Protein AF-A0A923XL06-F1 (afdb_monomer_lite)

Radius of gyration: 14.78 Å; chains: 1; bounding box: 31×24×44 Å

pLDDT: mean 93.0, std 9.25, range [56.75, 98.31]

Structure (mmCIF, N/CA/C/O backbone):
data_AF-A0A923XL06-F1
#
_entry.id   AF-A0A923XL06-F1
#
loop_
_atom_site.group_PDB
_atom_site.id
_atom_site.type_symbol
_atom_site.label_atom_id
_atom_site.label_alt_id
_atom_site.label_comp_id
_atom_site.label_asym_id
_atom_site.label_entity_id
_atom_site.label_seq_id
_atom_site.pdbx_PDB_ins_code
_atom_site.Cartn_x
_atom_site.Cartn_y
_atom_site.Cartn_z
_atom_site.occupancy
_atom_site.B_iso_or_equiv
_atom_site.auth_seq_id
_atom_site.auth_comp_id
_atom_site.auth_asym_id
_atom_site.auth_atom_id
_atom_site.pdbx_PDB_model_num
ATOM 1 N N . MET A 1 1 ? -14.458 10.257 -26.217 1.00 59.22 1 MET A N 1
ATOM 2 C CA . MET A 1 1 ? -13.544 11.423 -26.148 1.00 59.22 1 MET A CA 1
ATOM 3 C C . MET A 1 1 ? -13.253 11.898 -24.717 1.00 59.22 1 MET A C 1
ATOM 5 O O . MET A 1 1 ? -12.117 12.264 -24.464 1.00 59.22 1 MET A O 1
ATOM 9 N N . GLN A 1 2 ? -14.202 11.891 -23.763 1.00 56.75 2 GLN A N 1
ATOM 10 C CA . GLN A 1 2 ? -13.899 12.241 -22.354 1.00 56.75 2 GLN A CA 1
ATOM 11 C C . GLN A 1 2 ? -13.280 11.070 -21.554 1.00 56.75 2 GLN A C 1
ATOM 13 O O . GLN A 1 2 ? -12.288 11.270 -20.864 1.00 56.75 2 GLN A O 1
ATOM 18 N N . GLU A 1 3 ? -13.778 9.841 -21.721 1.00 61.03 3 GLU A N 1
ATOM 19 C CA . GLU A 1 3 ? -13.263 8.644 -21.016 1.00 61.03 3 GLU A CA 1
ATOM 20 C C . GLU A 1 3 ? -11.853 8.222 -21.467 1.00 61.03 3 GLU A C 1
ATOM 22 O O . GLU A 1 3 ? -11.012 7.824 -20.664 1.00 61.03 3 GLU A O 1
ATOM 27 N N . GLU A 1 4 ? -11.560 8.378 -22.757 1.00 63.72 4 GLU A N 1
ATOM 28 C CA . GLU A 1 4 ? -10.270 8.026 -23.364 1.00 63.72 4 GLU A CA 1
ATOM 29 C C . GLU A 1 4 ? -9.119 8.913 -22.853 1.00 63.72 4 GLU A C 1
ATOM 31 O O . GLU A 1 4 ? -7.996 8.450 -22.660 1.00 63.72 4 GLU A O 1
ATOM 36 N N . ASN A 1 5 ? -9.413 10.179 -22.542 1.00 68.12 5 ASN A N 1
ATOM 37 C CA . ASN A 1 5 ? -8.445 11.101 -21.951 1.00 68.12 5 ASN A CA 1
ATOM 38 C C . ASN A 1 5 ? -8.170 10.791 -20.473 1.00 68.12 5 ASN A C 1
ATOM 40 O O . ASN A 1 5 ? -7.026 10.915 -20.033 1.00 68.12 5 ASN A O 1
ATOM 44 N N . LEU A 1 6 ? -9.186 10.352 -19.722 1.00 65.31 6 LEU A N 1
ATOM 45 C CA . LEU A 1 6 ? -9.041 9.989 -18.310 1.00 65.31 6 LEU A CA 1
ATOM 46 C C . LEU A 1 6 ? -8.189 8.717 -18.149 1.00 65.31 6 LEU A C 1
ATOM 48 O O . LEU A 1 6 ? -7.240 8.710 -17.368 1.00 65.31 6 LEU A O 1
ATOM 52 N N . SER A 1 7 ? -8.438 7.695 -18.979 1.00 74.31 7 SER A N 1
ATOM 53 C CA . SER A 1 7 ? -7.635 6.460 -19.006 1.00 74.31 7 SER A CA 1
ATOM 54 C C . SER A 1 7 ? -6.164 6.719 -19.355 1.00 74.31 7 SER A C 1
ATOM 56 O O . SER A 1 7 ? -5.260 6.111 -18.779 1.00 74.31 7 SER A O 1
ATOM 58 N N . ASN A 1 8 ? -5.900 7.639 -20.286 1.00 76.06 8 ASN A N 1
ATOM 59 C CA . ASN A 1 8 ? -4.535 7.980 -20.684 1.00 76.06 8 ASN A CA 1
ATOM 60 C C . ASN A 1 8 ? -3.775 8.762 -19.603 1.00 76.06 8 ASN A C 1
ATOM 62 O O . ASN A 1 8 ? -2.555 8.619 -19.497 1.00 76.06 8 ASN A O 1
ATOM 66 N N . LEU A 1 9 ? -4.472 9.566 -18.795 1.00 77.31 9 LEU A N 1
ATOM 67 C CA . LEU A 1 9 ? -3.866 10.279 -17.674 1.00 77.31 9 LEU A CA 1
ATOM 68 C C . LEU A 1 9 ? -3.441 9.310 -16.564 1.00 77.31 9 LEU A C 1
ATOM 70 O O . LEU A 1 9 ? -2.276 9.339 -16.173 1.00 77.31 9 LEU A O 1
ATOM 74 N N . GLU A 1 10 ? -4.325 8.401 -16.141 1.00 79.56 10 GLU A N 1
ATOM 75 C CA . GLU A 1 10 ? -4.012 7.409 -15.097 1.00 79.56 10 GLU A CA 1
ATOM 76 C C . GLU A 1 10 ? -2.842 6.502 -15.506 1.00 79.56 10 GLU A C 1
ATOM 78 O O . GLU A 1 10 ? -1.900 6.298 -14.739 1.00 79.56 10 GLU A O 1
ATOM 83 N N . LYS A 1 11 ? -2.818 6.036 -16.763 1.00 80.81 11 LYS A N 1
ATOM 84 C CA . LYS A 1 11 ? -1.685 5.260 -17.300 1.00 80.81 11 LYS A CA 1
ATOM 85 C C . LYS A 1 11 ? -0.366 6.029 -17.230 1.00 80.81 11 LYS A C 1
ATOM 87 O O . LYS A 1 11 ? 0.677 5.444 -16.943 1.00 80.81 11 LYS A O 1
ATOM 92 N N . LYS A 1 12 ? -0.393 7.338 -17.493 1.00 87.88 12 LYS A N 1
ATOM 93 C CA . LYS A 1 12 ? 0.801 8.191 -17.439 1.00 87.88 12 LYS A CA 1
ATOM 94 C C . LYS A 1 12 ? 1.276 8.417 -16.004 1.00 87.88 12 LYS A C 1
ATOM 96 O O . LYS A 1 12 ? 2.483 8.504 -15.783 1.00 87.88 12 LYS A O 1
ATOM 101 N N . GLU A 1 13 ? 0.362 8.520 -15.045 1.00 90.38 13 GLU A N 1
ATOM 102 C CA . GLU A 1 13 ? 0.697 8.631 -13.623 1.00 90.38 13 GLU A CA 1
ATOM 103 C C . GLU A 1 13 ? 1.338 7.346 -1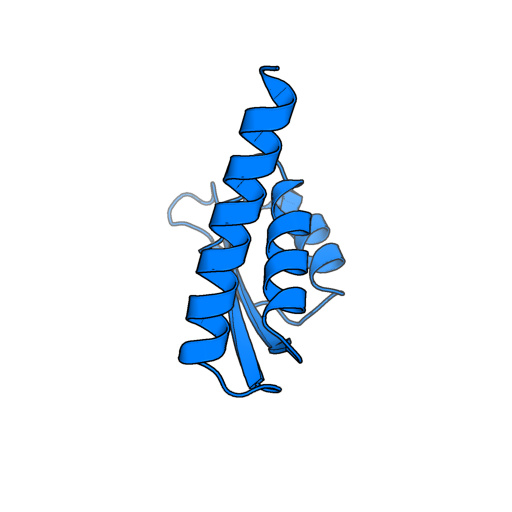3.100 1.00 90.38 13 GLU A C 1
ATOM 105 O O . GLU A 1 13 ? 2.423 7.412 -12.522 1.00 90.38 13 GLU A O 1
ATOM 110 N N . TYR A 1 14 ? 0.761 6.179 -13.406 1.00 90.94 14 TYR A N 1
ATOM 111 C CA . TYR A 1 14 ? 1.361 4.898 -13.032 1.00 90.94 14 TYR A CA 1
ATOM 112 C C . TYR A 1 14 ? 2.710 4.661 -13.710 1.00 90.94 14 TYR A C 1
ATOM 114 O O . TYR A 1 14 ? 3.638 4.202 -13.053 1.00 90.94 14 TYR A O 1
ATOM 122 N N . ALA A 1 15 ? 2.878 5.038 -14.982 1.00 94.00 15 ALA A N 1
ATOM 123 C CA . ALA A 1 15 ? 4.173 4.923 -15.655 1.00 94.00 15 ALA A CA 1
ATOM 124 C C . ALA A 1 15 ? 5.267 5.752 -14.960 1.00 94.00 15 ALA A C 1
ATOM 126 O O . ALA A 1 15 ? 6.381 5.269 -14.764 1.00 94.00 15 ALA A O 1
ATOM 127 N N . LYS A 1 16 ? 4.946 6.985 -14.546 1.00 95.88 16 LYS A N 1
ATOM 128 C CA . LYS A 1 16 ? 5.873 7.825 -13.773 1.00 95.88 16 LYS A CA 1
ATOM 129 C C . LYS A 1 16 ? 6.159 7.236 -12.396 1.00 95.88 16 LYS A C 1
ATOM 131 O O . LYS A 1 16 ? 7.307 7.242 -11.970 1.00 95.88 16 LYS A O 1
ATOM 136 N N . PHE A 1 17 ? 5.133 6.736 -11.712 1.00 95.12 17 PHE A N 1
ATOM 137 C CA . PHE A 1 17 ? 5.289 6.131 -10.394 1.00 95.12 17 PHE A CA 1
ATOM 138 C C . PHE A 1 17 ? 6.184 4.890 -10.447 1.00 95.12 17 PHE A C 1
ATOM 140 O O . PHE A 1 17 ? 7.129 4.792 -9.670 1.00 95.12 17 PHE A O 1
ATOM 147 N N . LYS A 1 18 ? 5.967 4.001 -11.424 1.00 96.88 18 LYS A N 1
ATOM 148 C CA . LYS A 1 18 ? 6.839 2.847 -11.668 1.00 96.88 18 LYS A CA 1
ATOM 149 C C . LYS A 1 18 ? 8.281 3.250 -11.941 1.00 96.88 18 LYS A C 1
ATOM 151 O O . LYS A 1 18 ? 9.172 2.676 -11.337 1.00 96.88 18 LYS A O 1
ATOM 156 N N . ALA A 1 19 ? 8.508 4.252 -12.793 1.00 97.44 19 ALA A N 1
ATOM 157 C CA . ALA A 1 19 ? 9.860 4.730 -13.074 1.00 97.44 19 ALA A CA 1
ATOM 158 C C . ALA A 1 19 ? 10.574 5.200 -11.795 1.00 97.44 19 ALA A C 1
ATOM 160 O O . ALA A 1 19 ? 11.706 4.804 -11.551 1.00 97.44 19 ALA A O 1
ATOM 161 N N . ILE A 1 20 ? 9.883 5.955 -10.932 1.00 97.38 20 ILE A N 1
ATOM 162 C CA . ILE A 1 20 ? 10.427 6.367 -9.628 1.00 97.38 20 ILE A CA 1
ATOM 163 C C . ILE A 1 20 ? 10.750 5.142 -8.763 1.00 97.38 20 ILE A C 1
ATOM 165 O O . ILE A 1 20 ? 11.809 5.095 -8.143 1.00 97.38 20 ILE A O 1
ATOM 169 N N . LEU A 1 21 ? 9.867 4.144 -8.714 1.00 97.56 21 LEU A N 1
ATOM 170 C CA . LEU A 1 21 ? 10.112 2.914 -7.960 1.00 97.56 21 LEU A CA 1
ATOM 171 C C . LEU A 1 21 ? 11.342 2.162 -8.496 1.00 97.56 21 LEU A C 1
ATOM 173 O O . LEU A 1 21 ? 12.220 1.799 -7.721 1.00 97.56 21 LEU A O 1
ATOM 177 N N . ASP A 1 22 ? 11.447 1.988 -9.810 1.00 98.06 22 ASP A N 1
ATOM 178 C CA . ASP A 1 22 ? 12.547 1.258 -10.448 1.00 98.06 22 ASP A CA 1
ATOM 179 C C . ASP A 1 22 ? 13.891 2.011 -10.381 1.00 98.06 22 ASP A C 1
ATOM 181 O O . ASP A 1 22 ? 14.950 1.390 -10.421 1.00 98.06 22 ASP A O 1
ATOM 185 N N . GLU A 1 23 ? 13.872 3.340 -10.238 1.00 98.06 23 GLU A N 1
ATOM 186 C CA . GLU A 1 23 ? 15.071 4.155 -9.996 1.00 98.06 23 GLU A CA 1
ATOM 187 C C . GLU A 1 23 ? 15.575 4.066 -8.546 1.00 98.06 23 GLU A C 1
ATOM 189 O O . GLU A 1 23 ? 16.773 4.218 -8.302 1.00 98.06 23 GLU A O 1
ATOM 194 N N . ASN A 1 24 ? 14.679 3.845 -7.577 1.00 97.31 24 ASN A N 1
ATOM 195 C CA . ASN A 1 24 ? 15.001 3.909 -6.146 1.00 97.31 24 ASN A CA 1
ATOM 196 C C . ASN A 1 24 ? 15.142 2.534 -5.476 1.00 97.31 24 ASN A C 1
ATOM 198 O O . ASN A 1 24 ? 15.686 2.451 -4.373 1.00 97.31 24 ASN A O 1
ATOM 202 N N . TYR A 1 25 ? 14.675 1.462 -6.118 1.00 97.12 25 TYR A N 1
ATOM 203 C CA . TYR A 1 25 ? 14.663 0.116 -5.553 1.00 97.12 25 TYR A CA 1
ATOM 204 C C . TYR A 1 25 ? 15.282 -0.902 -6.511 1.00 97.12 25 TYR A C 1
ATOM 206 O O . TYR A 1 25 ? 15.135 -0.825 -7.727 1.00 97.12 25 TYR A O 1
ATOM 214 N N . ILE A 1 26 ? 15.955 -1.901 -5.938 1.00 97.19 26 ILE A N 1
ATOM 215 C CA . ILE A 1 26 ? 16.422 -3.086 -6.662 1.00 97.19 26 ILE A CA 1
ATOM 216 C C . ILE A 1 26 ? 15.512 -4.242 -6.269 1.00 97.19 26 ILE A C 1
ATOM 218 O O . ILE A 1 26 ? 15.388 -4.563 -5.088 1.00 97.19 26 ILE A O 1
ATOM 222 N N . TRP A 1 27 ? 14.886 -4.870 -7.257 1.00 96.94 27 TRP A N 1
ATOM 223 C CA . TRP A 1 27 ? 13.948 -5.961 -7.030 1.00 96.94 27 TRP A CA 1
ATOM 224 C C . TRP A 1 27 ? 14.636 -7.340 -7.049 1.00 96.94 27 TRP A C 1
ATOM 226 O O . TRP A 1 27 ? 15.563 -7.547 -7.837 1.00 96.94 27 TRP A O 1
ATOM 236 N N . PRO A 1 28 ? 14.167 -8.318 -6.248 1.00 97.62 28 PRO A N 1
ATOM 237 C CA . PRO A 1 28 ? 13.109 -8.190 -5.247 1.00 97.62 28 PRO A CA 1
ATOM 238 C C . PRO A 1 28 ? 13.599 -7.485 -3.973 1.00 97.62 28 PRO A C 1
ATOM 240 O O . PRO A 1 28 ? 14.744 -7.663 -3.562 1.00 97.62 28 PRO A O 1
ATOM 243 N N . THR A 1 29 ? 12.708 -6.752 -3.306 1.00 97.75 29 THR A N 1
ATOM 244 C CA . THR A 1 29 ? 12.989 -6.096 -2.017 1.00 97.75 29 THR A CA 1
ATOM 245 C C . THR A 1 29 ? 11.777 -6.164 -1.095 1.00 97.75 29 THR A C 1
ATOM 247 O O . THR A 1 29 ? 10.648 -6.348 -1.547 1.00 97.75 29 THR A O 1
ATOM 250 N N . GLU A 1 30 ? 12.015 -6.001 0.204 1.00 97.19 30 GLU A N 1
ATOM 251 C CA . GLU A 1 30 ? 10.955 -5.658 1.151 1.00 97.19 30 GLU A CA 1
ATOM 252 C C . GLU A 1 30 ? 10.497 -4.222 0.880 1.00 97.19 30 GLU A C 1
ATOM 254 O O . GLU A 1 30 ? 11.329 -3.315 0.749 1.00 97.19 30 GLU A O 1
ATOM 259 N N . PHE A 1 31 ? 9.185 -4.025 0.764 1.00 97.19 31 PHE A N 1
ATOM 260 C CA . PHE A 1 31 ? 8.571 -2.726 0.529 1.00 97.19 31 PHE A CA 1
ATOM 261 C C . PHE A 1 31 ? 7.549 -2.409 1.634 1.00 97.19 31 PHE A C 1
ATOM 263 O O . PHE A 1 31 ? 6.632 -3.207 1.858 1.00 97.19 31 PHE A O 1
ATOM 270 N N . PRO A 1 32 ? 7.670 -1.248 2.305 1.00 96.94 32 PRO A N 1
ATOM 271 C CA . PRO A 1 32 ? 6.730 -0.838 3.335 1.00 96.94 32 PRO A CA 1
ATOM 272 C C . PRO A 1 32 ? 5.462 -0.262 2.704 1.00 96.94 32 PRO A C 1
ATOM 274 O O . PRO A 1 32 ? 5.484 0.791 2.069 1.00 96.94 32 PRO A O 1
ATOM 277 N N . PHE A 1 33 ? 4.324 -0.896 2.957 1.00 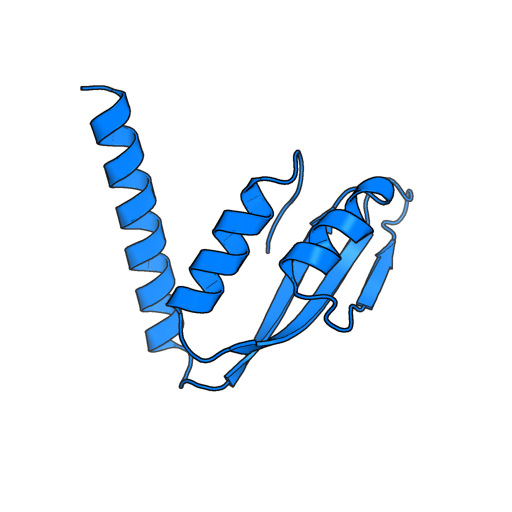97.88 33 PHE A N 1
ATOM 278 C CA . PHE A 1 33 ? 3.016 -0.338 2.646 1.00 97.88 33 PHE A CA 1
ATOM 279 C C . PHE A 1 33 ? 2.410 0.352 3.862 1.00 97.88 33 PHE A C 1
ATOM 281 O O . PHE A 1 33 ? 2.513 -0.116 5.003 1.00 97.88 33 PHE A O 1
ATOM 288 N N . LYS A 1 34 ? 1.704 1.458 3.615 1.00 97.62 34 LYS A N 1
ATOM 289 C CA . LYS A 1 34 ? 0.954 2.156 4.653 1.00 97.62 34 LYS A CA 1
ATOM 290 C C . LYS A 1 34 ? -0.379 2.673 4.134 1.00 97.62 34 LYS A C 1
ATOM 292 O O . LYS A 1 34 ? -0.450 3.379 3.136 1.00 97.62 34 LYS A O 1
ATOM 297 N N . PHE A 1 35 ? -1.431 2.366 4.881 1.00 98.19 35 PHE A N 1
ATOM 298 C CA . PHE A 1 35 ? -2.802 2.737 4.555 1.00 98.19 35 PHE A CA 1
ATOM 299 C C . PHE A 1 35 ? -3.487 3.395 5.751 1.00 98.19 3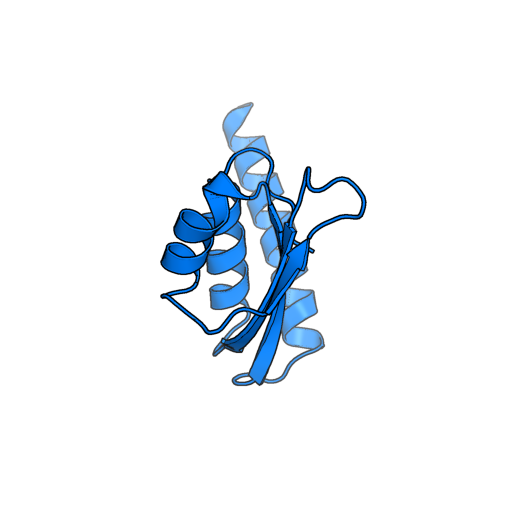5 PHE A C 1
ATOM 301 O O . PHE A 1 35 ? -3.175 3.095 6.904 1.00 98.19 35 PHE A O 1
ATOM 308 N N . ILE A 1 36 ? -4.448 4.273 5.483 1.00 97.81 36 ILE A N 1
ATOM 309 C CA . ILE A 1 36 ? -5.370 4.835 6.472 1.00 97.81 36 ILE A CA 1
ATOM 310 C C . ILE A 1 36 ? -6.780 4.439 6.049 1.00 97.81 36 ILE A C 1
ATOM 312 O O . ILE A 1 36 ? -7.222 4.782 4.955 1.00 97.81 36 ILE A O 1
ATOM 316 N N . ILE A 1 37 ? -7.475 3.712 6.919 1.00 97.88 37 ILE A N 1
ATOM 317 C CA . ILE A 1 37 ? -8.749 3.053 6.610 1.00 97.88 37 ILE A CA 1
ATOM 318 C C . ILE A 1 37 ? -9.720 3.161 7.793 1.00 97.88 37 ILE A C 1
ATOM 320 O O . ILE A 1 37 ? -9.301 3.420 8.926 1.00 97.88 37 ILE A O 1
ATOM 324 N N . MET A 1 38 ? -11.024 2.978 7.565 1.00 97.69 38 MET A N 1
ATOM 325 C CA . MET A 1 38 ? -11.983 2.840 8.665 1.00 97.69 38 MET A CA 1
ATOM 326 C C . MET A 1 38 ? -11.846 1.465 9.347 1.00 97.69 38 MET A C 1
ATOM 328 O O . MET A 1 38 ? -11.611 0.467 8.662 1.00 97.69 38 MET A O 1
ATOM 332 N N . PRO A 1 39 ? -12.048 1.365 10.678 1.00 97.00 39 PRO A N 1
ATOM 333 C CA . PRO A 1 39 ? -11.863 0.112 11.415 1.00 97.00 39 PRO A CA 1
ATOM 334 C C . PRO A 1 39 ? -12.616 -1.100 10.838 1.00 97.00 39 PRO A C 1
ATOM 336 O O . PRO A 1 39 ? -12.071 -2.197 10.790 1.00 97.00 39 PRO A O 1
ATOM 339 N N . HIS A 1 40 ? -13.849 -0.906 10.361 1.00 96.69 40 HIS A N 1
ATOM 340 C CA . HIS A 1 40 ? -14.701 -1.989 9.852 1.00 96.69 40 HIS A CA 1
ATOM 341 C C . HIS A 1 40 ? -14.300 -2.508 8.458 1.00 96.69 40 HIS A C 1
ATOM 343 O O . HIS A 1 40 ? -14.860 -3.498 8.001 1.00 96.69 40 HIS A O 1
ATOM 349 N N . GLN A 1 41 ? -13.352 -1.857 7.776 1.00 97.44 41 GLN A N 1
ATOM 350 C CA . GLN A 1 41 ? -12.877 -2.258 6.446 1.00 97.44 41 GLN A CA 1
ATOM 351 C C . GLN A 1 41 ? -11.501 -2.957 6.498 1.00 97.44 41 GLN A C 1
ATOM 353 O O . GLN A 1 41 ? -10.980 -3.367 5.461 1.00 97.44 41 GLN A O 1
ATOM 358 N N . ILE A 1 42 ? -10.895 -3.119 7.685 1.00 96.69 42 ILE A N 1
ATOM 359 C CA . ILE A 1 42 ? -9.551 -3.712 7.844 1.00 96.69 42 ILE A CA 1
ATOM 360 C C . ILE A 1 42 ? -9.478 -5.121 7.243 1.00 96.69 42 ILE A C 1
ATOM 362 O O . ILE A 1 42 ? -8.505 -5.443 6.564 1.00 96.69 42 ILE A O 1
ATOM 366 N N . ASP A 1 43 ? -10.510 -5.944 7.430 1.00 96.25 43 ASP A N 1
ATOM 367 C CA . ASP A 1 43 ? -10.524 -7.316 6.907 1.00 96.25 43 ASP A CA 1
ATOM 368 C C . ASP A 1 43 ? -10.572 -7.360 5.374 1.00 96.25 43 ASP A C 1
ATOM 370 O O . ASP A 1 43 ? -10.024 -8.273 4.758 1.00 96.25 43 ASP A O 1
ATOM 374 N N . GLN A 1 44 ? -11.186 -6.361 4.732 1.00 96.94 44 GLN A N 1
ATOM 375 C CA . GLN A 1 44 ? -11.163 -6.236 3.274 1.00 96.94 44 GLN A CA 1
ATOM 376 C C . GLN A 1 44 ? -9.750 -5.916 2.775 1.00 96.94 44 GLN A C 1
ATOM 378 O O . GLN A 1 44 ? -9.293 -6.518 1.805 1.00 96.94 44 GLN A O 1
ATOM 383 N N . LEU A 1 45 ? -9.046 -5.007 3.457 1.00 97.44 45 LEU A N 1
ATOM 384 C CA . LEU A 1 45 ? -7.660 -4.672 3.132 1.00 97.44 45 LEU A CA 1
ATOM 385 C C . LEU A 1 45 ? -6.731 -5.876 3.332 1.00 97.44 45 LEU A C 1
ATOM 387 O O . LEU A 1 45 ? -5.938 -6.172 2.446 1.00 97.44 45 LEU A O 1
ATOM 391 N N . LYS A 1 46 ? -6.864 -6.613 4.442 1.00 96.56 46 LYS A N 1
ATOM 392 C CA . LYS A 1 46 ? -6.061 -7.822 4.702 1.00 96.56 46 LYS A CA 1
ATOM 393 C C . LYS A 1 46 ? -6.180 -8.856 3.586 1.00 96.56 46 LYS A C 1
ATOM 395 O O . LYS A 1 46 ? -5.161 -9.353 3.123 1.00 96.56 46 LYS A O 1
ATOM 400 N N . LYS A 1 47 ? -7.391 -9.095 3.072 1.00 96.31 47 LYS A N 1
ATOM 401 C CA . LYS A 1 47 ? -7.604 -10.004 1.933 1.00 96.31 47 LYS A CA 1
ATOM 402 C C . LYS A 1 47 ? -6.872 -9.554 0.668 1.00 96.31 47 LYS A C 1
ATOM 404 O O . LYS A 1 47 ? -6.333 -10.390 -0.047 1.00 96.31 47 LYS A O 1
ATOM 409 N N . ILE A 1 48 ? -6.840 -8.248 0.387 1.00 96.12 48 ILE A N 1
ATOM 410 C CA . ILE A 1 48 ? -6.078 -7.696 -0.749 1.00 96.12 48 ILE A CA 1
ATOM 411 C C . ILE A 1 48 ? -4.574 -7.898 -0.539 1.00 96.12 48 ILE A C 1
ATOM 413 O O . ILE A 1 48 ? -3.865 -8.234 -1.482 1.00 96.12 48 ILE A O 1
ATOM 417 N N . LEU A 1 49 ? -4.107 -7.747 0.700 1.00 95.50 49 LEU A N 1
ATOM 418 C CA . LEU A 1 49 ? -2.718 -7.969 1.105 1.00 95.50 49 LEU A CA 1
ATOM 419 C C . LEU A 1 49 ? -2.396 -9.456 1.355 1.00 95.50 49 LEU A C 1
ATOM 421 O O . LEU A 1 49 ? -1.385 -9.761 1.978 1.00 95.50 49 LEU A O 1
ATOM 425 N N . ASN A 1 50 ? -3.245 -10.381 0.884 1.00 93.75 50 ASN A N 1
ATOM 426 C CA . ASN A 1 50 ? -3.085 -11.830 1.032 1.00 93.75 50 ASN A CA 1
ATOM 427 C C . ASN A 1 50 ? -2.831 -12.276 2.487 1.00 93.75 50 ASN A C 1
ATOM 429 O O . ASN A 1 50 ? -1.942 -13.081 2.758 1.00 93.75 50 ASN A O 1
ATOM 433 N N . ASP A 1 51 ? -3.595 -11.701 3.419 1.00 92.31 51 ASP A N 1
ATOM 434 C CA . ASP A 1 51 ? -3.520 -11.948 4.862 1.00 92.31 51 ASP A CA 1
ATOM 435 C C . ASP A 1 51 ? -2.110 -11.755 5.457 1.00 92.31 51 ASP A C 1
ATOM 437 O O . ASP A 1 51 ? -1.740 -12.407 6.436 1.00 92.31 51 ASP A O 1
ATOM 441 N N . ALA A 1 52 ? -1.330 -10.829 4.881 1.00 91.44 52 ALA A N 1
ATOM 442 C CA . ALA A 1 52 ? -0.042 -10.406 5.420 1.00 91.44 52 ALA A CA 1
ATOM 443 C C . ALA A 1 52 ? -0.151 -9.945 6.883 1.00 91.44 52 ALA A C 1
ATOM 445 O O . ALA A 1 52 ? -1.189 -9.441 7.333 1.00 91.44 52 ALA A O 1
ATOM 446 N N . ASP A 1 53 ? 0.952 -10.081 7.622 1.00 94.25 53 ASP A N 1
ATOM 447 C CA . ASP A 1 53 ? 1.027 -9.556 8.979 1.00 94.25 53 ASP A CA 1
ATOM 448 C C . ASP A 1 53 ? 1.020 -8.021 8.940 1.00 94.25 53 ASP A C 1
ATOM 450 O O . ASP A 1 53 ? 1.781 -7.389 8.200 1.00 94.25 53 ASP A O 1
ATOM 454 N N . VAL A 1 54 ? 0.110 -7.413 9.702 1.00 96.75 54 VAL A N 1
ATOM 455 C CA . VAL A 1 54 ? -0.139 -5.968 9.672 1.00 96.75 54 VAL A CA 1
ATOM 456 C C . VAL A 1 54 ? -0.042 -5.374 11.067 1.00 96.75 54 VAL A C 1
ATOM 458 O O . VAL A 1 54 ? -0.649 -5.841 12.031 1.00 96.75 54 VAL A O 1
ATOM 461 N N . VAL A 1 55 ? 0.635 -4.237 11.156 1.00 98.12 55 VAL A N 1
ATOM 462 C CA . VAL A 1 55 ? 0.641 -3.390 12.343 1.00 98.12 55 VAL A CA 1
ATOM 463 C C . VAL A 1 55 ? -0.523 -2.410 12.255 1.00 98.12 55 VAL A C 1
ATOM 465 O O . VAL A 1 55 ? -0.584 -1.569 11.355 1.00 98.12 55 VAL A O 1
ATOM 468 N N . LEU A 1 56 ? -1.436 -2.491 13.222 1.00 97.94 56 LEU A N 1
ATOM 469 C CA . LEU A 1 56 ? -2.594 -1.606 13.335 1.00 97.94 56 LEU A CA 1
ATOM 470 C C . LEU A 1 56 ? -2.337 -0.515 14.375 1.00 97.94 56 LEU A C 1
ATOM 472 O O . LEU A 1 56 ? -1.960 -0.794 15.512 1.00 97.94 56 LEU A O 1
ATOM 476 N N . ARG A 1 57 ? -2.585 0.743 14.007 1.00 97.88 57 ARG A N 1
ATOM 477 C CA . ARG A 1 57 ? -2.518 1.893 14.917 1.00 97.88 57 ARG A CA 1
ATOM 478 C C . ARG A 1 57 ? -3.782 2.745 14.808 1.00 97.88 57 ARG A C 1
ATOM 480 O O . ARG A 1 57 ? -3.928 3.472 13.824 1.00 97.88 57 ARG A O 1
ATOM 487 N N . PRO A 1 58 ? -4.697 2.680 15.792 1.00 97.06 58 PRO A N 1
ATOM 488 C CA . PRO A 1 58 ? -5.874 3.541 15.829 1.00 97.06 58 PRO A CA 1
ATOM 489 C C . PRO A 1 58 ? -5.506 5.029 15.858 1.00 97.06 58 PRO A C 1
ATOM 491 O O . PRO A 1 58 ? -4.519 5.430 16.477 1.00 97.06 58 PRO A O 1
ATOM 494 N N . SER A 1 59 ? -6.313 5.864 15.207 1.00 95.81 59 SER A N 1
ATOM 495 C CA . SER A 1 59 ? -6.208 7.318 15.307 1.00 95.81 59 SER A CA 1
ATOM 496 C C . SER A 1 59 ? -6.600 7.799 16.707 1.00 95.81 59 SER A C 1
ATOM 498 O O . SER A 1 59 ? -7.310 7.117 17.445 1.00 95.81 59 SER A O 1
ATOM 500 N N . LYS A 1 60 ? -6.212 9.034 17.052 1.00 94.56 60 LYS A N 1
ATOM 501 C CA . LYS A 1 60 ? -6.512 9.657 18.356 1.00 94.56 60 LYS A CA 1
ATOM 502 C C . LYS A 1 60 ? -7.999 9.608 18.744 1.00 94.56 60 LYS A C 1
ATOM 504 O O . LYS A 1 60 ? -8.316 9.527 19.922 1.00 94.56 60 LYS A O 1
ATOM 509 N N . ASN A 1 61 ? -8.900 9.689 17.766 1.00 93.44 61 ASN A N 1
ATOM 510 C CA . ASN A 1 61 ? -10.352 9.669 17.962 1.00 93.44 61 ASN A CA 1
ATOM 511 C C . ASN A 1 61 ? -11.015 8.348 17.526 1.00 93.44 61 ASN A C 1
ATOM 513 O O . ASN A 1 61 ? -12.239 8.285 17.479 1.00 93.44 61 ASN A O 1
ATOM 517 N N . GLY A 1 62 ? -10.238 7.330 17.142 1.00 91.06 62 GLY A N 1
ATOM 518 C CA . GLY A 1 62 ? -10.740 6.025 16.695 1.00 91.06 62 GLY A CA 1
ATOM 519 C C . GLY A 1 62 ? -11.467 6.014 15.344 1.00 91.06 62 GLY A C 1
ATOM 520 O O . GLY A 1 62 ? -11.902 4.952 14.908 1.00 91.06 62 GLY A O 1
ATOM 521 N N . LYS A 1 63 ? -11.595 7.161 14.658 1.00 95.56 63 LYS A N 1
ATOM 522 C CA . LYS A 1 63 ? -12.273 7.248 13.352 1.00 95.56 63 LYS A CA 1
ATOM 523 C C . LYS A 1 63 ? -11.542 6.459 12.263 1.00 95.56 63 LYS A C 1
ATOM 525 O O . LYS A 1 63 ? -12.183 5.900 11.378 1.00 95.56 63 LYS A O 1
ATOM 530 N N . TYR A 1 64 ? -10.215 6.429 12.329 1.00 97.56 64 TYR A N 1
ATOM 531 C CA . TYR A 1 64 ? -9.367 5.757 11.353 1.00 97.56 64 TYR A CA 1
ATOM 532 C C . TYR A 1 64 ? -8.374 4.839 12.048 1.00 97.56 64 TYR A C 1
ATOM 534 O O . TYR A 1 64 ? -8.056 5.012 13.224 1.00 97.56 64 TYR A O 1
ATOM 542 N N . VAL A 1 65 ? -7.840 3.892 11.293 1.00 98.06 65 VAL A N 1
ATOM 543 C CA . VAL A 1 65 ? -6.727 3.039 11.692 1.00 98.06 65 VAL A CA 1
ATOM 544 C C . VAL A 1 65 ? -5.655 3.163 10.622 1.00 98.06 65 VAL A C 1
ATOM 546 O O . VAL A 1 65 ? -5.935 3.034 9.432 1.00 98.06 65 VAL A O 1
ATOM 549 N N . SER A 1 66 ? -4.426 3.439 11.049 1.00 98.12 66 SER A N 1
ATOM 550 C CA . SER A 1 66 ? -3.255 3.251 10.202 1.00 98.12 66 SER A CA 1
ATOM 551 C C . SER A 1 66 ? -2.936 1.763 10.164 1.00 98.12 66 SER A C 1
ATOM 553 O O . SER A 1 66 ? -2.789 1.140 11.215 1.00 98.12 66 S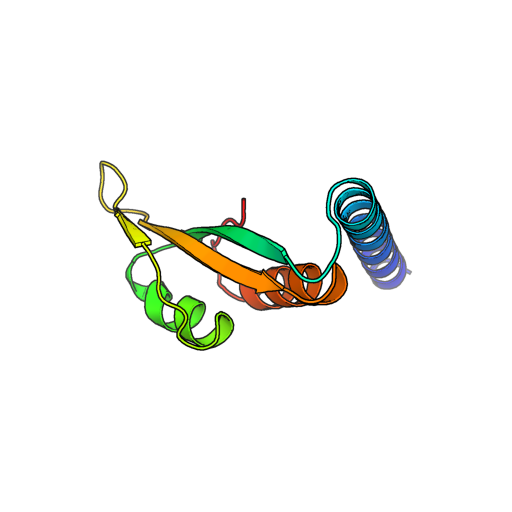ER A O 1
ATOM 555 N N . VAL A 1 67 ? -2.789 1.219 8.965 1.00 98.31 67 VAL A N 1
ATOM 556 C CA . VAL A 1 67 ? -2.359 -0.156 8.706 1.00 98.31 67 VAL A CA 1
ATOM 557 C C . VAL A 1 67 ? -0.992 -0.085 8.045 1.00 98.31 67 VAL A C 1
ATOM 559 O O . VAL A 1 67 ? -0.823 0.657 7.079 1.00 98.31 67 VAL A O 1
ATOM 562 N N . SER A 1 68 ? -0.012 -0.803 8.579 1.00 98.31 68 SER A N 1
ATOM 563 C CA . SER A 1 68 ? 1.333 -0.894 8.008 1.00 98.31 68 SER A CA 1
ATOM 564 C C . SER A 1 68 ? 1.734 -2.350 7.851 1.00 98.31 68 SER A C 1
ATOM 566 O O . SER A 1 68 ? 1.439 -3.151 8.733 1.00 98.31 68 SER A O 1
ATOM 568 N N . THR A 1 69 ? 2.396 -2.685 6.754 1.00 97.50 69 THR A N 1
ATOM 569 C CA . THR A 1 69 ? 2.959 -4.017 6.518 1.00 97.50 69 THR A CA 1
ATOM 570 C C . THR A 1 69 ? 4.183 -3.890 5.631 1.00 97.50 69 THR A C 1
ATOM 572 O O . THR A 1 69 ? 4.220 -3.013 4.769 1.00 97.50 69 THR A O 1
ATOM 575 N N . ASP A 1 70 ? 5.169 -4.743 5.856 1.00 96.75 70 ASP A N 1
ATOM 576 C CA . ASP A 1 70 ? 6.307 -4.912 4.964 1.00 96.75 70 ASP A CA 1
ATOM 577 C C . ASP A 1 70 ? 6.053 -6.184 4.156 1.00 96.75 70 ASP A C 1
ATOM 579 O O . ASP A 1 70 ? 5.737 -7.235 4.720 1.00 96.75 70 ASP A O 1
ATOM 583 N N . MET A 1 71 ? 6.118 -6.074 2.832 1.00 96.69 71 MET A N 1
ATOM 584 C CA . MET A 1 71 ? 5.892 -7.205 1.937 1.00 96.69 71 MET A CA 1
ATOM 585 C C . MET A 1 71 ? 7.074 -7.370 0.994 1.00 96.69 71 MET A C 1
ATOM 587 O O . MET A 1 71 ? 7.587 -6.392 0.445 1.00 96.69 71 MET A O 1
ATOM 591 N N . LYS A 1 72 ? 7.443 -8.624 0.733 1.00 97.00 72 LYS A N 1
ATOM 592 C CA . LYS A 1 72 ? 8.408 -8.961 -0.306 1.00 97.00 72 LYS A CA 1
ATOM 593 C C . LYS A 1 72 ? 7.777 -8.756 -1.677 1.00 97.00 72 LYS A C 1
ATOM 595 O O . LYS A 1 72 ? 6.841 -9.465 -2.040 1.00 97.00 72 LYS A O 1
ATOM 600 N N . ILE A 1 73 ? 8.332 -7.820 -2.432 1.00 97.62 73 ILE A N 1
ATOM 601 C CA . ILE A 1 73 ? 7.841 -7.397 -3.738 1.00 97.62 73 ILE A CA 1
ATOM 602 C C . ILE A 1 73 ? 8.877 -7.723 -4.811 1.00 97.62 73 ILE A C 1
ATOM 604 O O . ILE A 1 73 ? 10.076 -7.490 -4.628 1.00 97.62 73 ILE A O 1
ATOM 608 N N . SER A 1 74 ? 8.411 -8.238 -5.949 1.00 97.88 74 SER A N 1
ATOM 609 C CA . SER A 1 74 ? 9.279 -8.660 -7.058 1.00 97.88 74 SER A CA 1
ATOM 610 C C . SER A 1 74 ? 9.442 -7.612 -8.158 1.00 97.88 74 SER A C 1
ATOM 612 O O . SER A 1 74 ? 10.332 -7.762 -8.992 1.00 97.88 74 SER A O 1
ATOM 614 N N . SER A 1 75 ? 8.586 -6.587 -8.210 1.00 98.31 75 SER A N 1
ATOM 615 C CA . SER A 1 75 ? 8.652 -5.515 -9.215 1.00 98.31 75 SER A CA 1
ATOM 616 C C . SER A 1 75 ? 7.772 -4.315 -8.853 1.00 98.31 75 SER A C 1
ATOM 618 O O . SER A 1 75 ? 6.822 -4.439 -8.076 1.00 98.31 75 SER A O 1
ATOM 620 N N . SER A 1 76 ? 8.019 -3.168 -9.491 1.00 97.94 76 SER A N 1
ATOM 621 C CA . SER A 1 76 ? 7.142 -1.993 -9.400 1.00 97.94 76 SER A CA 1
ATOM 622 C C . SER A 1 76 ? 5.707 -2.261 -9.885 1.00 97.94 76 SER A C 1
ATOM 624 O O . SER A 1 76 ? 4.768 -1.629 -9.399 1.00 97.94 76 SER A O 1
ATOM 626 N N . ASP A 1 77 ? 5.508 -3.226 -10.791 1.00 97.38 77 ASP A N 1
ATOM 627 C CA . ASP A 1 77 ? 4.181 -3.664 -11.248 1.00 97.38 77 ASP A CA 1
ATOM 628 C C . ASP A 1 77 ? 3.333 -4.257 -10.118 1.00 97.38 77 ASP A C 1
ATOM 630 O O . ASP A 1 77 ? 2.141 -3.961 -10.023 1.00 97.38 77 ASP A O 1
ATOM 634 N N . GLU A 1 78 ? 3.932 -5.055 -9.230 1.00 97.38 78 GLU A N 1
ATOM 635 C CA . GLU A 1 78 ? 3.215 -5.628 -8.084 1.00 97.38 78 GLU A CA 1
ATOM 636 C C . GLU A 1 78 ? 2.742 -4.537 -7.115 1.00 97.38 78 GLU A C 1
ATOM 638 O O . GLU A 1 78 ? 1.622 -4.604 -6.605 1.00 97.38 78 GLU A O 1
ATOM 643 N N . ILE A 1 79 ? 3.554 -3.493 -6.911 1.00 96.62 79 ILE A N 1
ATOM 644 C CA . ILE A 1 79 ? 3.173 -2.332 -6.098 1.00 96.62 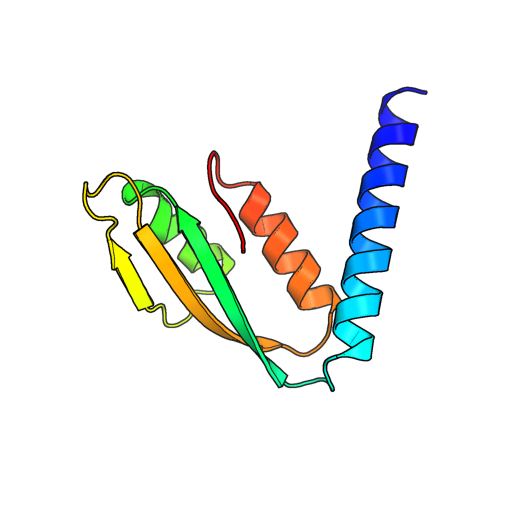79 ILE A CA 1
ATOM 645 C C . ILE A 1 79 ? 1.966 -1.647 -6.725 1.00 96.62 79 ILE A C 1
ATOM 647 O O . ILE A 1 79 ? 0.940 -1.496 -6.064 1.00 96.62 79 ILE A O 1
ATOM 651 N N . VAL A 1 80 ? 2.050 -1.272 -8.005 1.00 95.69 80 VAL A N 1
ATOM 652 C CA . VAL A 1 80 ? 0.935 -0.620 -8.711 1.00 95.69 80 VAL A CA 1
ATOM 653 C C . VAL A 1 80 ? -0.337 -1.455 -8.618 1.00 95.69 80 VAL A C 1
ATOM 655 O O . VAL A 1 80 ? -1.383 -0.918 -8.258 1.00 95.69 80 VAL A O 1
ATOM 658 N N . TYR A 1 81 ? -0.238 -2.765 -8.843 1.00 95.50 81 TYR A N 1
ATOM 659 C CA . TYR A 1 81 ? -1.366 -3.681 -8.724 1.00 95.50 81 TYR A CA 1
ATOM 660 C C . TYR A 1 81 ? -2.006 -3.646 -7.327 1.00 95.50 81 TYR A C 1
ATOM 662 O O . TYR A 1 81 ? -3.231 -3.566 -7.212 1.00 95.50 81 TYR A O 1
ATOM 670 N N . ILE A 1 82 ? -1.206 -3.655 -6.254 1.00 96.12 82 ILE A N 1
ATOM 671 C CA . ILE A 1 82 ? -1.718 -3.541 -4.879 1.00 96.12 82 ILE A CA 1
ATOM 672 C C . ILE A 1 82 ? -2.434 -2.199 -4.681 1.00 96.12 82 ILE A C 1
ATOM 674 O O . ILE A 1 82 ? -3.575 -2.187 -4.216 1.00 96.12 82 ILE A O 1
ATOM 678 N N . TYR A 1 83 ? -1.823 -1.075 -5.073 1.00 94.94 83 TYR A N 1
ATOM 679 C CA . TYR A 1 83 ? -2.448 0.248 -4.940 1.00 94.94 83 TYR A CA 1
ATOM 680 C C . TYR A 1 83 ? -3.757 0.347 -5.746 1.00 94.94 83 TYR A C 1
ATOM 682 O O . TYR A 1 83 ? -4.742 0.893 -5.245 1.00 94.94 83 TYR A O 1
ATOM 690 N N . GLU A 1 84 ? -3.820 -0.223 -6.952 1.00 93.75 84 GLU A N 1
ATOM 691 C CA . GLU A 1 84 ? -5.048 -0.305 -7.755 1.00 93.75 84 GLU A CA 1
ATOM 692 C C . GLU A 1 84 ? -6.146 -1.117 -7.060 1.00 93.75 84 GLU A C 1
ATOM 694 O O . GLU A 1 84 ? -7.295 -0.675 -6.994 1.00 93.75 84 GLU A O 1
ATOM 699 N N . LYS A 1 85 ? -5.815 -2.285 -6.494 1.00 95.44 85 LYS A N 1
ATOM 700 C CA . LYS A 1 85 ? -6.788 -3.099 -5.748 1.00 95.44 85 LYS A CA 1
ATOM 701 C C . LYS A 1 85 ? -7.304 -2.369 -4.522 1.00 95.44 85 LYS A C 1
ATOM 703 O O . LYS A 1 85 ? -8.510 -2.375 -4.267 1.00 95.44 85 LYS A O 1
ATOM 708 N N . VAL A 1 86 ? -6.412 -1.714 -3.789 1.00 95.88 86 VAL A N 1
ATOM 709 C CA . VAL A 1 86 ? -6.758 -0.969 -2.583 1.00 95.88 86 VAL A CA 1
ATOM 710 C C . VAL A 1 86 ? -7.697 0.200 -2.892 1.00 95.88 86 VAL A C 1
ATOM 712 O O . VAL A 1 86 ? -8.632 0.408 -2.124 1.00 95.88 86 VAL A O 1
ATOM 715 N N . ARG A 1 87 ? -7.558 0.890 -4.038 1.00 92.19 87 ARG A N 1
ATOM 716 C CA . ARG A 1 87 ? -8.471 1.983 -4.456 1.00 92.19 87 ARG A CA 1
ATOM 717 C C . ARG A 1 87 ? -9.952 1.576 -4.526 1.00 92.19 87 ARG A C 1
ATOM 719 O O . ARG A 1 87 ? -10.807 2.454 -4.496 1.00 92.19 87 ARG A O 1
ATOM 726 N N . SER A 1 88 ? -10.269 0.279 -4.596 1.00 93.31 88 SER A N 1
ATOM 727 C CA . SER A 1 88 ? -11.657 -0.211 -4.533 1.00 93.31 88 SER A CA 1
ATOM 728 C C . SER A 1 88 ? -12.306 -0.085 -3.146 1.00 93.31 88 SER A C 1
ATOM 730 O O . SER A 1 88 ? -13.527 -0.192 -3.032 1.00 93.31 88 SER A O 1
ATOM 732 N N . ILE A 1 89 ? -11.517 0.140 -2.090 1.00 95.88 89 ILE A N 1
ATOM 733 C CA . ILE A 1 89 ? -12.017 0.374 -0.735 1.00 95.88 89 ILE A CA 1
ATOM 734 C C . ILE A 1 89 ? -12.416 1.846 -0.606 1.00 95.88 89 ILE A C 1
ATOM 736 O O . ILE A 1 89 ? -11.576 2.742 -0.659 1.00 95.88 89 ILE A O 1
ATOM 740 N N . GLU A 1 90 ? -13.704 2.109 -0.395 1.00 94.25 90 GLU A N 1
ATOM 741 C CA . GLU A 1 90 ? -14.202 3.476 -0.246 1.00 94.25 90 GLU A CA 1
ATOM 742 C C . GLU A 1 90 ? -13.535 4.199 0.934 1.00 94.25 90 GLU A C 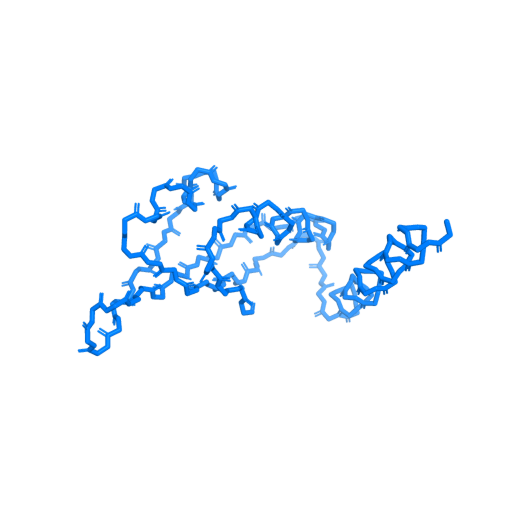1
ATOM 744 O O . GLU A 1 90 ? -13.525 3.705 2.065 1.00 94.25 90 GLU A O 1
ATOM 749 N N . GLY A 1 91 ? -13.004 5.395 0.667 1.00 93.81 91 GLY A N 1
ATOM 750 C CA . GLY A 1 91 ? -12.430 6.272 1.687 1.00 93.81 91 GLY A CA 1
ATOM 751 C C . GLY A 1 91 ? -11.049 5.858 2.200 1.00 93.81 91 GLY A C 1
ATOM 752 O O . GLY A 1 91 ? -10.566 6.483 3.148 1.00 93.81 91 GLY A O 1
ATOM 753 N N . ILE A 1 92 ? -10.405 4.847 1.601 1.00 97.06 92 ILE A N 1
ATOM 754 C CA . ILE A 1 92 ? -9.022 4.508 1.939 1.00 97.06 92 ILE A CA 1
ATOM 755 C C . ILE A 1 92 ? -8.049 5.565 1.416 1.00 97.06 92 ILE A C 1
ATOM 757 O O . ILE A 1 92 ? -8.218 6.129 0.336 1.00 97.06 92 ILE A O 1
ATOM 761 N N . ILE A 1 93 ? -6.984 5.789 2.178 1.00 96.56 93 ILE A N 1
ATOM 762 C CA . ILE A 1 93 ? -5.821 6.558 1.743 1.00 96.56 93 ILE A CA 1
ATOM 763 C C . ILE A 1 93 ? -4.627 5.610 1.750 1.00 96.56 93 ILE A C 1
ATOM 765 O O . ILE A 1 93 ? -4.324 5.019 2.785 1.00 96.56 93 ILE A O 1
ATOM 769 N N . ALA A 1 94 ? -3.955 5.472 0.612 1.00 94.94 94 ALA A N 1
ATOM 770 C CA . ALA A 1 94 ? -2.676 4.781 0.504 1.00 94.94 94 ALA A CA 1
ATOM 771 C C . ALA A 1 94 ? -1.552 5.827 0.484 1.00 94.94 94 ALA A C 1
ATOM 773 O O . ALA A 1 94 ? -1.680 6.834 -0.216 1.00 94.94 94 ALA A O 1
ATOM 774 N N . LEU A 1 95 ? -0.524 5.628 1.311 1.00 91.38 95 LEU A N 1
ATOM 775 C CA . LEU A 1 95 ? 0.589 6.564 1.504 1.00 91.38 95 LEU A CA 1
ATOM 776 C C . LEU A 1 95 ? 1.841 6.147 0.737 1.00 91.38 95 LEU A C 1
ATOM 778 O O . LEU A 1 95 ? 1.945 4.948 0.391 1.00 91.38 95 LEU A O 1
#

Sequence (95 aa):
MQEENLSNLEKKEYAKFKAILDENYIWPTEFPFKFIIMPHQIDQLKKILNDADVVLRPSKNGKYVSVSTDMKISSSDEIVYIYEKVRSIEGIIAL

Foldseek 3Di:
DVVVVVVVVVVVVLVVQQVVPVVPDDPFDWDKKKKKAAPVCVVVLCVLVVVADWDWDADPVNRIIIIMGIDGDGGSVVVVVSVVSCVVHPPMDID

Secondary structure (DSSP, 8-state):
-HHHHHHHHHHHHHHHHHHHHHHH--SSEEEEEEEEE-GGGHHHHHHHTTT---EEEE-TTSS-EEEEEEEEES-HHHHHHHHHHHTTSTT-EE-